Protein AF-A0A9Q4EWJ2-F1 (afdb_monomer_lite)

Foldseek 3Di:
DAAWFDWDDDDDDDDPPDPDPVVCVVVVDDDTGDTGHGDPPRDYTD

Sequence (46 aa):
GGDGGKGGDVVFEVDEGLRTLMDFRYKKHFKAIRGEHGMSKNQHGR

pLDDT: mean 80.71, std 9.24, range [57.78, 91.25]

InterPro domains:
  IPR006169 GTP1/OBG domain [PF01018] (1-46)
  IPR006169 GTP1/OBG domain [PS51883] (1-46)
  IPR036726 GTP1/OBG domain superfamily [G3DSA:2.70.210.12] (1-46)
  IPR036726 GTP1/OBG domain superfamily [SSF82051] (1-46)
  IPR045086 OBG-type GTPase [PTHR11702] (1-46)

Structure (mmCIF, N/CA/C/O backbone):
data_AF-A0A9Q4EWJ2-F1
#
_entry.id   AF-A0A9Q4EWJ2-F1
#
loop_
_atom_site.group_PDB
_atom_site.id
_atom_site.type_symbol
_atom_site.label_atom_id
_atom_site.label_alt_id
_atom_site.label_comp_id
_atom_site.label_asym_id
_atom_site.label_entity_id
_atom_site.label_seq_id
_atom_site.pdbx_PDB_ins_code
_atom_site.Cartn_x
_atom_site.Cartn_y
_atom_site.Cartn_z
_atom_site.occupancy
_atom_site.B_iso_or_equiv
_atom_site.auth_seq_id
_atom_site.auth_comp_id
_atom_site.auth_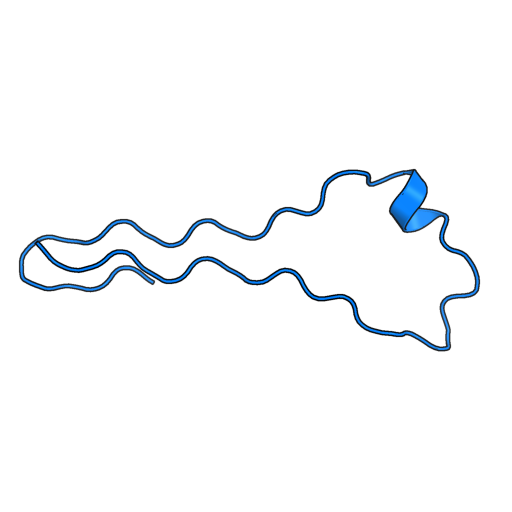asym_id
_atom_site.auth_atom_id
_atom_site.pdbx_PDB_model_num
ATOM 1 N N . GLY A 1 1 ? 16.667 2.436 -25.273 1.00 57.78 1 GLY A N 1
ATOM 2 C CA . GLY A 1 1 ? 16.581 2.332 -23.804 1.00 57.78 1 GLY A CA 1
ATOM 3 C C . GLY A 1 1 ? 15.436 1.400 -23.493 1.00 57.78 1 GLY A C 1
ATOM 4 O O . GLY A 1 1 ? 14.510 1.383 -24.288 1.00 57.78 1 GLY A O 1
ATOM 5 N N . GLY A 1 2 ? 15.539 0.585 -22.445 1.00 66.19 2 GLY A N 1
ATOM 6 C CA . GLY A 1 2 ? 14.449 -0.292 -22.009 1.00 66.19 2 GLY A CA 1
ATOM 7 C C . GLY A 1 2 ? 13.376 0.459 -21.222 1.00 66.19 2 GLY A C 1
ATOM 8 O O . GLY A 1 2 ? 13.591 1.605 -20.822 1.00 66.19 2 GLY A O 1
ATOM 9 N N . ASP A 1 3 ? 12.233 -0.191 -21.013 1.00 75.50 3 ASP A N 1
ATOM 10 C CA . ASP A 1 3 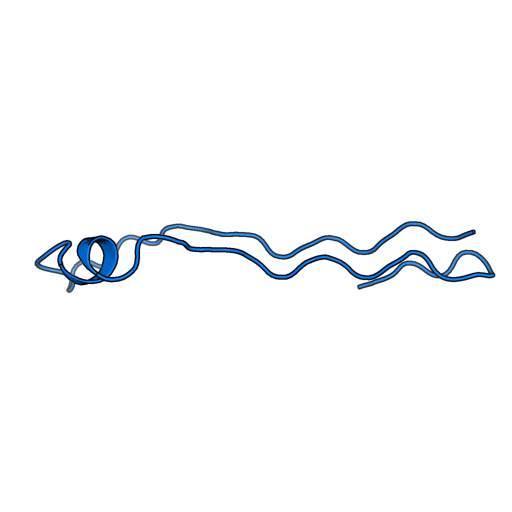? 11.115 0.375 -20.254 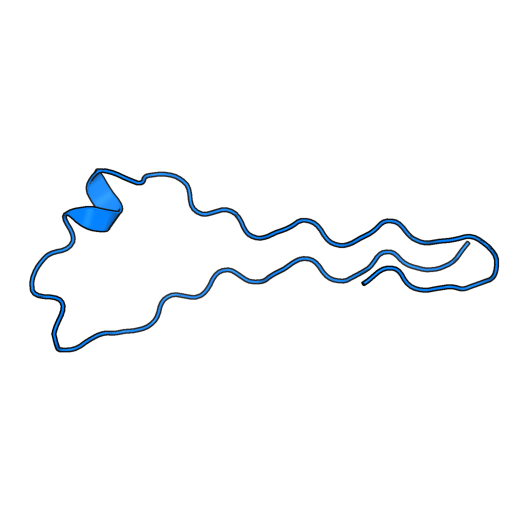1.00 75.50 3 ASP A CA 1
ATOM 11 C C . ASP A 1 3 ? 11.382 0.344 -18.743 1.00 75.50 3 ASP A C 1
ATOM 13 O O . ASP A 1 3 ? 12.089 -0.527 -18.231 1.00 75.50 3 ASP A O 1
ATOM 17 N N . GLY A 1 4 ? 10.810 1.304 -18.016 1.00 75.62 4 GLY A N 1
ATOM 18 C CA . GLY A 1 4 ? 10.822 1.291 -16.551 1.00 75.62 4 GLY A CA 1
ATOM 19 C C . GLY A 1 4 ? 9.982 0.150 -15.975 1.00 75.62 4 GLY A C 1
ATOM 20 O O . GLY A 1 4 ? 9.019 -0.296 -16.600 1.00 75.62 4 GLY A O 1
ATOM 21 N N . GLY A 1 5 ? 10.353 -0.307 -14.781 1.00 80.94 5 GLY A N 1
ATOM 22 C CA . GLY A 1 5 ? 9.630 -1.329 -14.034 1.00 80.94 5 GLY A CA 1
ATOM 23 C C . GLY A 1 5 ? 8.277 -0.858 -13.525 1.00 80.94 5 GLY A C 1
ATOM 24 O O . GLY A 1 5 ? 8.011 0.343 -13.397 1.00 80.94 5 GLY A O 1
ATOM 25 N N . LYS A 1 6 ? 7.398 -1.820 -13.234 1.00 83.44 6 LYS A N 1
ATOM 26 C CA . LYS A 1 6 ? 6.080 -1.529 -12.666 1.00 83.44 6 LYS A CA 1
ATOM 27 C C . LYS A 1 6 ? 6.261 -1.160 -11.191 1.00 83.44 6 LYS A C 1
ATOM 29 O O . LYS A 1 6 ? 6.851 -1.908 -10.427 1.00 83.44 6 LYS A O 1
ATOM 34 N N . GLY A 1 7 ? 5.724 -0.013 -10.779 1.00 86.31 7 GLY A N 1
ATOM 35 C CA . GLY A 1 7 ? 5.641 0.323 -9.356 1.00 86.31 7 GLY A CA 1
ATOM 36 C C . GLY A 1 7 ? 4.750 -0.647 -8.582 1.00 86.31 7 GLY A C 1
ATOM 37 O O . GLY A 1 7 ? 3.950 -1.381 -9.163 1.00 86.31 7 GLY A O 1
ATOM 38 N N . GLY A 1 8 ? 4.882 -0.631 -7.258 1.00 89.81 8 GLY A N 1
ATOM 39 C CA . GLY A 1 8 ? 4.017 -1.420 -6.391 1.00 89.81 8 GLY A CA 1
ATOM 40 C C . GLY A 1 8 ? 2.568 -0.925 -6.429 1.00 89.81 8 GLY A C 1
ATOM 41 O O . GLY A 1 8 ? 2.297 0.235 -6.747 1.00 89.81 8 GLY A O 1
ATOM 42 N N . ASP A 1 9 ? 1.646 -1.796 -6.037 1.00 91.25 9 ASP A N 1
ATOM 43 C CA . ASP A 1 9 ? 0.228 -1.475 -5.901 1.00 91.25 9 ASP A CA 1
ATOM 44 C C . ASP A 1 9 ? -0.110 -1.202 -4.417 1.00 91.25 9 ASP A C 1
ATOM 46 O O . ASP A 1 9 ? 0.511 -1.766 -3.514 1.00 91.25 9 ASP A O 1
ATOM 50 N N . VAL A 1 10 ? -1.088 -0.330 -4.146 1.00 90.25 10 VAL A N 1
ATOM 51 C CA . VAL A 1 10 ? -1.699 -0.191 -2.809 1.00 90.25 10 VAL A CA 1
ATOM 52 C C . VAL A 1 10 ? -3.095 -0.786 -2.888 1.00 90.25 10 VAL A C 1
ATOM 54 O O . VAL A 1 10 ? -3.911 -0.328 -3.685 1.00 90.25 10 VAL A O 1
ATOM 57 N N . VAL A 1 11 ? -3.371 -1.786 -2.055 1.00 90.38 11 VAL A N 1
ATOM 58 C CA . VAL A 1 11 ? -4.677 -2.446 -1.974 1.00 90.38 11 VAL A CA 1
ATOM 59 C C . VAL A 1 11 ? -5.225 -2.348 -0.557 1.00 90.38 11 VAL A C 1
ATOM 61 O O . VAL A 1 11 ? -4.463 -2.274 0.407 1.00 90.38 11 VAL A O 1
ATOM 64 N N . PHE A 1 12 ? -6.550 -2.336 -0.443 1.00 88.50 12 PHE A N 1
ATOM 65 C CA . PHE A 1 12 ? -7.241 -2.461 0.833 1.00 88.50 12 PHE A CA 1
ATOM 66 C C . PHE A 1 12 ? -7.814 -3.868 0.935 1.00 88.50 12 PHE A C 1
ATOM 68 O O . PHE A 1 12 ? -8.529 -4.312 0.038 1.00 88.50 12 PHE A O 1
ATOM 75 N N . GLU A 1 13 ? -7.495 -4.546 2.028 1.00 88.06 13 GLU A N 1
ATOM 76 C CA . GLU A 1 13 ? -8.043 -5.851 2.373 1.00 88.06 13 GLU A CA 1
ATOM 77 C C . GLU A 1 13 ? -9.003 -5.691 3.551 1.00 88.06 13 GLU A C 1
ATOM 79 O O . GLU A 1 13 ? -8.780 -4.868 4.444 1.00 88.06 13 GLU A O 1
ATOM 84 N N . VAL A 1 14 ? -10.103 -6.440 3.519 1.00 86.44 14 VAL A N 1
ATOM 85 C CA . VAL A 1 14 ? -11.090 -6.445 4.597 1.00 86.44 14 VAL A CA 1
ATOM 86 C C . VAL A 1 14 ? -10.664 -7.482 5.626 1.00 86.44 14 VAL A C 1
ATOM 88 O O . VAL A 1 14 ? -10.529 -8.654 5.295 1.00 86.44 14 VAL A O 1
ATOM 91 N N . ASP A 1 15 ? -10.494 -7.045 6.871 1.00 86.50 15 ASP A N 1
ATOM 92 C CA . ASP A 1 15 ? -10.198 -7.911 8.011 1.00 86.50 15 ASP A CA 1
ATOM 93 C C . ASP A 1 15 ? -11.386 -7.898 8.984 1.00 86.50 15 ASP A C 1
ATOM 95 O O . ASP A 1 15 ? -11.730 -6.859 9.552 1.00 86.50 15 ASP A O 1
ATOM 99 N N . GLU A 1 16 ? -12.018 -9.057 9.182 1.00 88.12 16 GLU A N 1
ATOM 100 C CA . GLU A 1 16 ? -13.149 -9.238 10.105 1.00 88.12 16 GLU A CA 1
ATOM 101 C C . GLU A 1 16 ? -12.757 -9.043 11.584 1.00 88.12 16 GLU A C 1
ATOM 103 O O . GLU A 1 16 ? -13.611 -8.778 12.434 1.00 88.12 16 GLU A O 1
ATOM 108 N N . GLY A 1 17 ? -11.465 -9.142 11.911 1.00 87.62 17 GLY A N 1
ATOM 109 C CA . GLY A 1 17 ? -10.919 -8.853 13.235 1.00 87.62 17 GLY A CA 1
ATOM 110 C C . GLY A 1 17 ? -10.742 -7.358 13.516 1.00 87.62 17 GLY A C 1
ATOM 111 O O . GLY A 1 17 ? -10.626 -6.960 14.684 1.00 87.62 17 GLY A O 1
ATOM 112 N N . LEU A 1 18 ? -10.756 -6.507 12.483 1.00 86.75 18 LEU A N 1
ATOM 113 C CA . LEU A 1 18 ? -10.538 -5.073 12.626 1.00 86.75 18 LEU A CA 1
ATOM 114 C C . LEU A 1 18 ? -11.821 -4.363 13.078 1.00 86.75 18 LEU A C 1
ATOM 116 O O . LEU A 1 18 ? -12.733 -4.078 12.308 1.00 86.75 18 LEU A O 1
ATOM 120 N N . ARG A 1 19 ? -11.870 -4.013 14.364 1.00 85.62 19 ARG A N 1
ATOM 121 C CA . ARG A 1 19 ? -13.045 -3.372 14.980 1.00 85.62 19 ARG A CA 1
ATOM 122 C C . ARG A 1 19 ? -13.084 -1.848 14.851 1.00 85.62 19 ARG A C 1
ATOM 124 O O . ARG A 1 19 ? -14.116 -1.248 15.141 1.00 85.62 19 ARG A O 1
ATOM 131 N N . THR A 1 20 ? -11.976 -1.199 14.477 1.00 85.62 20 THR A N 1
ATOM 132 C CA . THR A 1 20 ? -11.897 0.270 14.384 1.00 85.62 20 THR A CA 1
ATOM 133 C C . THR A 1 20 ? -10.985 0.725 13.245 1.00 85.62 20 THR A C 1
ATOM 135 O O . THR A 1 20 ? -10.033 0.038 12.901 1.00 85.62 20 THR A O 1
ATOM 138 N N . LEU A 1 21 ? -11.222 1.929 12.714 1.00 84.31 21 LEU A N 1
ATOM 139 C CA . LEU A 1 21 ? -10.380 2.561 11.685 1.00 84.31 21 LEU A CA 1
ATOM 140 C C . LEU A 1 21 ? -9.269 3.455 12.271 1.00 84.31 21 LEU A C 1
ATOM 142 O O . LEU A 1 21 ? -8.741 4.324 11.573 1.00 84.31 21 LEU A O 1
ATOM 146 N N . MET A 1 22 ? -8.936 3.303 13.559 1.00 84.56 22 MET A N 1
ATOM 147 C CA . MET A 1 22 ? -7.987 4.195 14.241 1.00 84.56 22 MET A CA 1
ATOM 148 C C . MET A 1 22 ? -6.613 4.205 13.565 1.00 84.56 22 MET A C 1
ATOM 150 O O . MET A 1 22 ? -6.027 5.275 13.397 1.00 84.56 22 MET A O 1
ATOM 154 N N . ASP A 1 23 ? -6.148 3.058 13.073 1.00 77.00 23 ASP A N 1
ATOM 155 C CA . ASP A 1 23 ? -4.841 2.931 12.422 1.00 77.00 23 ASP A CA 1
ATOM 156 C C . ASP A 1 23 ? -4.731 3.779 11.140 1.00 77.00 23 ASP A C 1
ATOM 158 O O . ASP A 1 23 ? -3.705 4.422 10.894 1.00 77.00 23 ASP A O 1
ATOM 162 N N . PHE A 1 24 ? -5.822 3.899 10.375 1.00 80.88 24 PHE A N 1
ATOM 163 C CA . PHE A 1 24 ? -5.902 4.762 9.188 1.00 80.88 24 PHE A CA 1
ATOM 164 C C . PHE A 1 24 ? -5.987 6.252 9.539 1.00 80.88 24 PHE A C 1
ATOM 166 O O . PHE A 1 24 ? -5.603 7.113 8.746 1.00 80.88 24 PHE A O 1
ATOM 173 N N . ARG A 1 25 ? -6.466 6.587 10.743 1.00 82.00 25 ARG A N 1
ATOM 174 C CA . ARG A 1 25 ? -6.543 7.975 11.215 1.00 82.00 25 ARG A CA 1
ATOM 175 C C . ARG A 1 25 ? -5.166 8.526 11.582 1.00 82.00 25 ARG A C 1
ATOM 177 O O . ARG A 1 25 ? -4.885 9.695 11.302 1.00 82.00 25 ARG A O 1
ATOM 184 N N . TYR A 1 26 ? -4.317 7.697 12.191 1.00 79.31 26 TYR A N 1
ATOM 185 C CA . TYR A 1 26 ? -2.951 8.074 12.564 1.00 79.31 26 TYR A CA 1
ATOM 186 C C . TYR A 1 26 ? -1.980 8.006 11.382 1.00 79.31 26 TYR A C 1
ATOM 188 O O . TYR A 1 26 ? -1.078 8.840 11.281 1.00 79.31 26 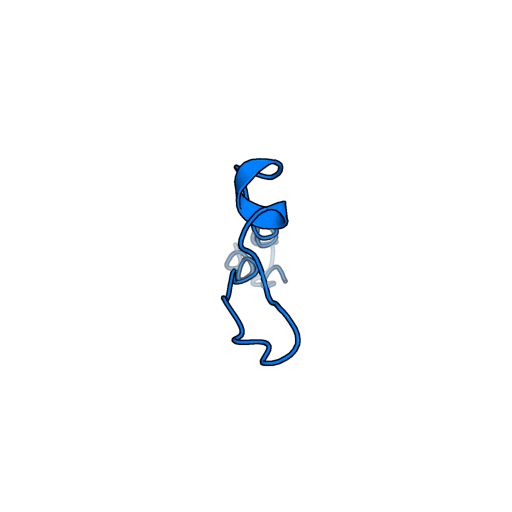TYR A O 1
ATOM 196 N N . LYS A 1 27 ? -2.189 7.077 10.442 1.00 81.25 27 LYS A N 1
ATOM 197 C CA . LYS A 1 27 ? -1.352 6.936 9.248 1.00 81.25 27 LYS A CA 1
ATOM 198 C C . LYS A 1 27 ? -2.096 7.425 8.004 1.00 81.25 27 LYS A C 1
ATOM 200 O O . LYS A 1 27 ? -2.797 6.675 7.345 1.00 81.25 27 LYS A O 1
ATOM 205 N N . LYS A 1 28 ? -1.926 8.709 7.672 1.00 79.88 28 LYS A N 1
ATOM 206 C CA . LYS A 1 28 ? -2.671 9.371 6.579 1.00 79.88 28 LYS A CA 1
ATOM 207 C C . LYS A 1 28 ? -2.163 9.076 5.165 1.00 79.88 28 LYS A C 1
ATOM 209 O O . LYS A 1 28 ? -2.899 9.277 4.207 1.00 79.88 28 LYS A O 1
ATOM 214 N N . HIS A 1 29 ? -0.904 8.667 5.014 1.00 88.81 29 HIS A N 1
ATOM 215 C CA . HIS A 1 29 ? -0.292 8.464 3.701 1.00 88.81 29 HIS A CA 1
ATOM 216 C C . HIS A 1 29 ? 0.160 7.017 3.532 1.00 88.81 29 HIS A C 1
ATOM 218 O O . HIS A 1 29 ? 1.055 6.553 4.240 1.00 88.81 29 HIS A O 1
ATOM 224 N N . PHE A 1 30 ? -0.414 6.350 2.535 1.00 88.12 30 PHE A N 1
ATOM 225 C CA . PHE A 1 30 ? 0.003 5.038 2.055 1.00 88.12 30 PHE A CA 1
ATOM 226 C C . PHE A 1 30 ? 0.550 5.223 0.644 1.00 88.12 30 PHE A C 1
ATOM 228 O O . PHE A 1 30 ? -0.137 5.750 -0.229 1.00 88.12 30 PHE A O 1
ATOM 235 N N . LYS A 1 31 ? 1.817 4.869 0.437 1.00 90.88 31 LYS A N 1
ATOM 236 C CA . LYS A 1 31 ? 2.496 4.995 -0.854 1.00 90.88 31 LYS A CA 1
ATOM 237 C C . LYS A 1 31 ? 3.147 3.663 -1.174 1.00 90.88 31 LYS A C 1
ATOM 239 O O . LYS A 1 31 ? 3.884 3.138 -0.343 1.00 90.88 31 LYS A O 1
ATOM 244 N N . ALA A 1 32 ? 2.876 3.144 -2.363 1.00 90.00 32 ALA A N 1
ATOM 245 C CA . ALA A 1 32 ? 3.612 2.011 -2.887 1.00 90.00 32 ALA A CA 1
ATOM 246 C C . ALA A 1 32 ? 5.015 2.427 -3.345 1.00 90.00 32 ALA A C 1
ATOM 248 O O . ALA A 1 32 ? 5.318 3.613 -3.518 1.00 90.00 32 ALA A O 1
ATOM 249 N N . ILE A 1 33 ? 5.871 1.428 -3.537 1.00 89.94 33 ILE A N 1
ATOM 250 C CA . ILE A 1 33 ? 7.221 1.620 -4.060 1.00 89.94 33 ILE A CA 1
ATOM 251 C C . ILE A 1 33 ? 7.176 2.093 -5.518 1.00 89.94 33 ILE A C 1
ATOM 253 O O . ILE A 1 33 ? 6.311 1.691 -6.298 1.00 89.94 33 ILE A O 1
ATOM 257 N N . ARG A 1 34 ? 8.120 2.959 -5.892 1.00 85.62 34 ARG A N 1
ATOM 258 C CA . ARG A 1 34 ? 8.313 3.367 -7.286 1.00 85.62 34 ARG A CA 1
ATOM 259 C C . ARG A 1 34 ? 8.939 2.202 -8.059 1.00 85.62 34 ARG A C 1
ATOM 261 O O . ARG A 1 34 ? 9.832 1.558 -7.525 1.00 85.62 34 ARG A O 1
ATOM 268 N N . GLY A 1 35 ? 8.498 1.983 -9.296 1.00 85.12 35 GLY A N 1
ATOM 269 C CA . GLY A 1 35 ? 9.148 1.033 -10.201 1.00 85.12 35 GLY A CA 1
ATOM 270 C C . GLY A 1 35 ? 10.525 1.530 -10.637 1.00 85.12 35 GLY A C 1
ATOM 271 O O . GLY A 1 35 ? 10.781 2.742 -10.660 1.00 85.12 35 GLY A O 1
ATOM 272 N N . GLU A 1 36 ? 11.424 0.608 -10.956 1.00 84.12 36 GLU A N 1
ATOM 273 C CA . GLU A 1 36 ? 12.789 0.945 -11.343 1.00 84.12 36 GLU A CA 1
ATOM 274 C C . GLU A 1 36 ? 12.856 1.687 -12.685 1.00 84.12 36 GLU A C 1
ATOM 276 O O . GLU A 1 36 ? 11.972 1.613 -13.541 1.00 84.12 36 GLU A O 1
ATOM 281 N N . HIS A 1 37 ? 13.942 2.427 -12.892 1.00 80.06 37 HIS A N 1
ATOM 282 C CA . HIS A 1 37 ? 14.189 3.091 -14.165 1.00 80.06 37 HIS A CA 1
ATOM 283 C C . HIS A 1 37 ? 14.525 2.079 -15.266 1.00 80.06 37 HIS A C 1
ATOM 285 O O . HIS A 1 37 ? 15.164 1.059 -15.019 1.00 80.06 37 HIS A O 1
ATOM 291 N N . GLY A 1 38 ? 14.131 2.398 -16.499 1.00 77.12 38 GLY A N 1
ATOM 292 C CA . GLY A 1 38 ? 14.506 1.607 -17.663 1.00 77.12 38 GLY A CA 1
ATOM 293 C C . GLY A 1 38 ? 16.014 1.642 -17.884 1.00 77.12 38 GLY A C 1
ATOM 294 O O . GLY A 1 38 ? 16.636 2.707 -17.840 1.00 77.12 38 GLY A O 1
ATOM 295 N N . MET A 1 39 ? 16.615 0.475 -18.104 1.00 74.06 39 MET A N 1
ATOM 296 C CA . MET A 1 39 ? 18.058 0.339 -18.275 1.00 74.06 39 MET A CA 1
ATOM 297 C C . MET A 1 39 ? 18.444 0.332 -19.762 1.00 74.06 39 MET A C 1
ATOM 299 O O . MET A 1 39 ? 17.646 0.046 -20.661 1.00 74.06 39 MET A O 1
ATOM 303 N N . SER A 1 40 ?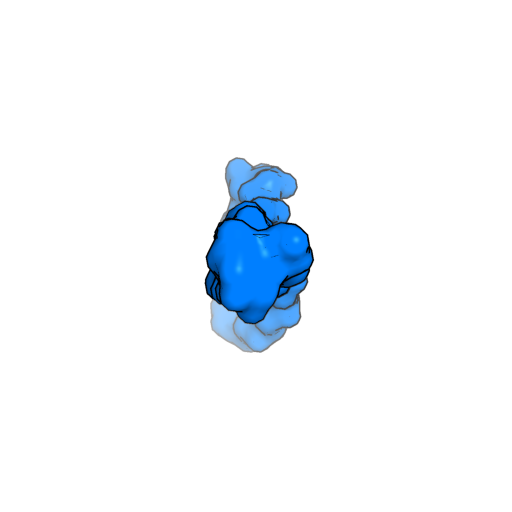 19.696 0.676 -20.062 1.00 71.69 40 SER A N 1
ATOM 304 C CA . SER A 1 40 ?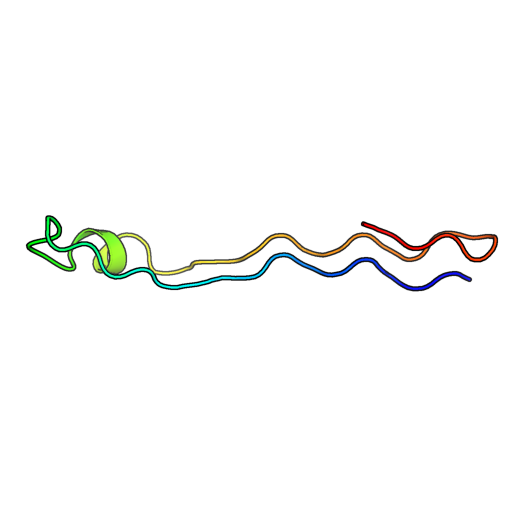 20.254 0.563 -21.417 1.00 71.69 40 SER A CA 1
ATOM 305 C C . SER A 1 40 ? 20.211 -0.893 -21.916 1.00 71.69 40 SER A C 1
ATOM 307 O O . SER A 1 40 ? 20.192 -1.822 -21.120 1.00 71.69 40 SER A O 1
ATOM 309 N N . LYS A 1 41 ? 20.230 -1.105 -23.242 1.00 74.88 41 LYS A N 1
ATOM 310 C CA . LYS A 1 41 ? 20.155 -2.437 -23.897 1.00 74.88 41 LYS A CA 1
ATOM 311 C C . LYS A 1 41 ? 18.815 -3.194 -23.746 1.00 74.88 41 LYS A C 1
ATOM 313 O O . LYS A 1 41 ? 18.821 -4.412 -23.621 1.00 74.88 41 LYS A O 1
ATOM 318 N N . ASN A 1 42 ? 17.676 -2.495 -23.807 1.00 62.59 42 ASN A N 1
ATOM 319 C CA . ASN A 1 42 ? 16.328 -3.092 -23.707 1.00 62.59 42 ASN A CA 1
ATOM 320 C C . ASN A 1 42 ? 16.102 -3.909 -22.422 1.00 62.59 42 ASN A C 1
ATOM 322 O O . ASN A 1 42 ? 15.344 -4.873 -22.416 1.00 62.59 42 ASN A O 1
ATOM 326 N N . GLN A 1 43 ? 16.764 -3.534 -21.327 1.00 63.47 43 GLN A N 1
ATOM 327 C CA . GLN A 1 43 ? 16.516 -4.148 -20.030 1.00 63.47 43 GLN A CA 1
ATOM 328 C C . GLN A 1 43 ? 15.379 -3.414 -19.323 1.00 63.47 43 GLN A C 1
ATOM 330 O O . GLN A 1 43 ? 15.437 -2.196 -19.135 1.00 63.47 43 GLN A O 1
ATOM 335 N N . HIS A 1 44 ? 14.355 -4.171 -18.942 1.00 65.00 44 HIS A N 1
ATOM 336 C CA . HIS A 1 44 ? 13.234 -3.669 -18.160 1.00 65.00 44 HIS A CA 1
ATOM 337 C C . HIS A 1 44 ? 13.642 -3.541 -16.686 1.00 65.00 44 HIS A C 1
ATOM 339 O O . HIS A 1 44 ? 14.245 -4.470 -16.139 1.00 65.00 44 HIS A O 1
ATOM 345 N N . GLY A 1 45 ? 13.334 -2.400 -16.063 1.00 61.19 45 GLY A N 1
ATOM 346 C CA . GLY A 1 45 ? 13.415 -2.257 -14.603 1.00 61.19 45 GLY A CA 1
ATOM 347 C C . GLY A 1 45 ? 12.402 -3.179 -13.911 1.00 61.19 45 GLY A C 1
ATOM 348 O O . GLY A 1 45 ? 11.422 -3.581 -14.544 1.00 61.19 45 GLY A O 1
ATOM 349 N N . ARG A 1 46 ? 12.620 -3.546 -12.645 1.00 60.09 46 ARG A N 1
ATOM 350 C CA . ARG A 1 46 ? 11.622 -4.265 -11.833 1.00 60.09 46 ARG A CA 1
ATOM 351 C C . ARG A 1 46 ? 10.798 -3.351 -10.938 1.00 60.09 46 ARG A C 1
ATOM 353 O O . ARG A 1 46 ? 11.242 -2.227 -10.621 1.00 60.09 46 ARG A O 1
#

Radius of gyration: 16.88 Å; chains: 1; bounding box: 33×19×39 Å

Secondary structure (DSSP, 8-state):
-PPPPPPPP------TT----HHHHH-----PPPPPPPBTTTBPP-

Organism: NCBI:txid483913